Protein AF-A0AAW5UEV3-F1 (afdb_monomer)

Secondary structure (DSSP, 8-state):
--EEEETTEEEEEEEETTEEEE-HHHHHHHH-SS-HHHHHHHHT--HHHHHHHT-

Structure (mmCIF, N/CA/C/O backbone):
data_AF-A0AAW5UEV3-F1
#
_entry.id   AF-A0AAW5UEV3-F1
#
loop_
_atom_site.group_PDB
_atom_site.id
_atom_site.type_symbol
_atom_site.label_atom_id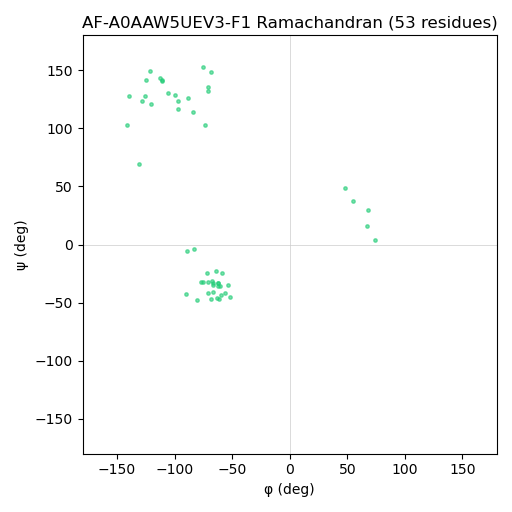
_atom_site.label_alt_id
_atom_site.label_comp_id
_atom_site.label_asym_id
_atom_site.label_entity_id
_atom_site.label_seq_id
_atom_site.pdbx_PDB_ins_code
_atom_site.Cartn_x
_atom_site.Cartn_y
_atom_site.Cartn_z
_atom_site.occupancy
_atom_site.B_iso_or_equiv
_atom_site.auth_seq_id
_atom_site.auth_comp_id
_atom_site.auth_asym_id
_atom_site.auth_atom_id
_atom_site.pdbx_PDB_model_num
ATOM 1 N N . MET A 1 1 ? -1.669 7.451 16.414 1.00 59.31 1 MET A N 1
ATOM 2 C CA . MET A 1 1 ? -1.561 6.574 15.226 1.00 59.31 1 MET A CA 1
ATOM 3 C C . MET A 1 1 ? -1.151 5.203 15.713 1.00 59.31 1 MET A C 1
ATOM 5 O O . MET A 1 1 ? -0.079 5.093 16.302 1.00 59.31 1 MET A O 1
ATOM 9 N N . ALA A 1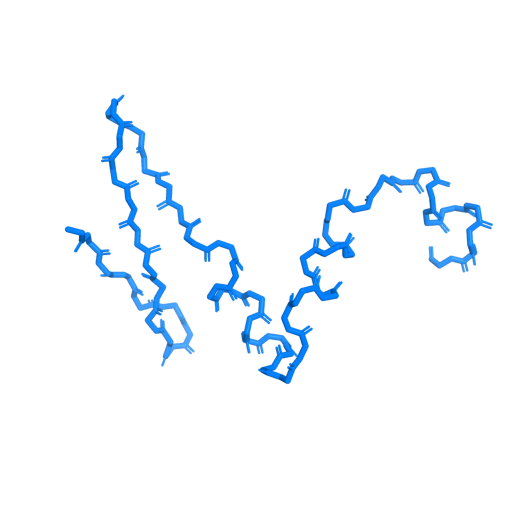 2 ? -2.006 4.200 15.541 1.00 71.94 2 ALA A N 1
ATOM 10 C CA . ALA A 1 2 ? -1.634 2.833 15.864 1.00 71.94 2 ALA A CA 1
ATOM 11 C C . ALA A 1 2 ? -0.699 2.285 14.766 1.00 71.94 2 ALA A C 1
ATOM 13 O O . ALA A 1 2 ? -0.652 2.776 13.634 1.00 71.94 2 ALA A O 1
ATOM 14 N N . LYS A 1 3 ? 0.150 1.337 15.148 1.00 74.44 3 LYS A N 1
ATOM 15 C CA . LYS A 1 3 ? 1.094 0.661 14.260 1.00 74.44 3 LYS A CA 1
ATOM 16 C C . LYS A 1 3 ? 0.836 -0.825 14.416 1.00 74.44 3 LYS A C 1
ATOM 18 O O . LYS A 1 3 ? 0.828 -1.313 15.542 1.00 74.44 3 LYS A O 1
ATOM 23 N N . ILE A 1 4 ? 0.632 -1.521 13.307 1.00 83.94 4 ILE A N 1
ATOM 24 C CA . ILE A 1 4 ? 0.488 -2.977 13.306 1.00 83.94 4 ILE A CA 1
ATOM 25 C C . ILE A 1 4 ? 1.690 -3.590 12.598 1.00 83.94 4 ILE A C 1
ATOM 27 O O . ILE A 1 4 ? 2.204 -3.027 11.628 1.00 83.94 4 ILE A O 1
ATOM 31 N N . ILE A 1 5 ? 2.157 -4.732 13.093 1.00 80.31 5 ILE A N 1
ATOM 32 C CA . ILE A 1 5 ? 3.252 -5.471 12.469 1.00 80.31 5 ILE A CA 1
ATOM 33 C C . ILE A 1 5 ? 2.630 -6.562 1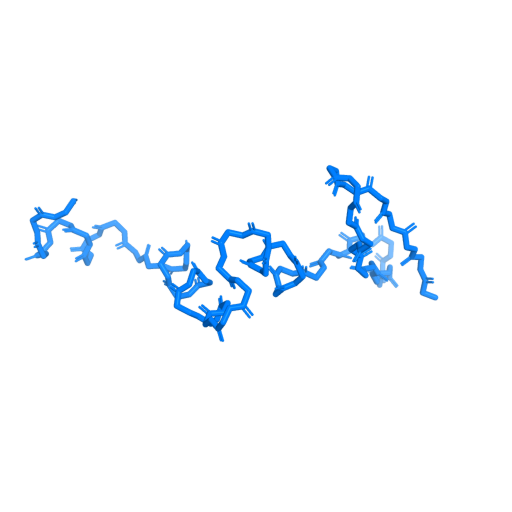1.606 1.00 80.31 5 ILE A C 1
ATOM 35 O O . ILE A 1 5 ? 1.970 -7.464 12.112 1.00 80.31 5 ILE A O 1
ATOM 39 N N . VAL A 1 6 ? 2.848 -6.481 10.298 1.00 75.44 6 VAL A N 1
ATOM 40 C CA . VAL A 1 6 ? 2.398 -7.488 9.333 1.00 75.44 6 VAL A CA 1
ATOM 41 C C . VAL A 1 6 ? 3.631 -8.021 8.623 1.00 75.44 6 VAL A C 1
ATOM 43 O O . VAL A 1 6 ? 4.364 -7.250 8.012 1.00 75.44 6 VAL A O 1
ATOM 46 N N . ARG A 1 7 ? 3.882 -9.335 8.711 1.00 78.44 7 ARG A N 1
ATOM 47 C CA . ARG A 1 7 ? 5.040 -10.001 8.074 1.00 78.44 7 ARG A CA 1
ATOM 48 C C . ARG A 1 7 ? 6.370 -9.269 8.326 1.00 78.44 7 ARG A C 1
ATOM 50 O O . ARG A 1 7 ? 7.132 -9.016 7.399 1.00 78.44 7 ARG A O 1
ATOM 57 N N . ASN A 1 8 ? 6.624 -8.923 9.589 1.00 78.06 8 ASN A N 1
ATOM 58 C CA . ASN A 1 8 ? 7.836 -8.232 10.042 1.00 78.06 8 ASN A CA 1
ATOM 59 C C . ASN A 1 8 ? 7.998 -6.779 9.553 1.00 78.06 8 ASN A C 1
ATOM 61 O O . ASN A 1 8 ? 9.083 -6.213 9.640 1.00 78.06 8 ASN A O 1
ATOM 65 N N . GLN A 1 9 ? 6.925 -6.162 9.054 1.00 78.25 9 GLN A N 1
ATOM 66 C CA . GLN A 1 9 ? 6.925 -4.786 8.571 1.00 78.25 9 GLN A CA 1
ATOM 67 C C . GLN A 1 9 ? 5.862 -3.957 9.280 1.00 78.25 9 GLN A C 1
ATOM 69 O O . GLN A 1 9 ? 4.765 -4.428 9.583 1.00 78.25 9 GLN A O 1
ATOM 74 N N . THR A 1 10 ? 6.210 -2.705 9.567 1.00 81.88 10 THR A N 1
ATOM 75 C CA . THR A 1 10 ? 5.328 -1.785 10.286 1.00 81.88 10 THR A CA 1
ATOM 76 C C . THR A 1 10 ? 4.371 -1.128 9.303 1.00 81.88 10 THR A C 1
ATOM 78 O O . THR A 1 10 ? 4.795 -0.336 8.463 1.00 81.88 10 THR A O 1
ATOM 81 N N . ILE A 1 11 ? 3.081 -1.421 9.437 1.00 85.19 11 ILE A N 1
ATOM 82 C CA . ILE A 1 11 ? 2.020 -0.779 8.663 1.00 85.19 11 ILE A CA 1
ATOM 83 C C . ILE A 1 11 ? 1.383 0.303 9.525 1.00 85.19 11 ILE A C 1
ATOM 85 O O . ILE A 1 11 ? 0.989 0.066 10.673 1.00 85.19 11 ILE A O 1
ATOM 89 N N . LYS A 1 12 ? 1.293 1.513 8.972 1.00 86.12 12 LYS A N 1
ATOM 90 C CA . LYS A 1 12 ? 0.599 2.618 9.632 1.00 86.12 12 LYS A CA 1
ATOM 91 C C . LYS A 1 12 ? -0.902 2.370 9.612 1.00 86.12 12 LYS A C 1
ATOM 93 O O . LYS A 1 12 ? -1.454 2.024 8.565 1.00 86.12 12 LYS A O 1
ATOM 98 N N . THR A 1 13 ? -1.553 2.612 10.745 1.00 87.00 13 THR A N 1
ATOM 99 C CA . THR A 1 13 ? -3.009 2.596 10.835 1.00 87.00 13 THR A CA 1
ATOM 100 C C . THR A 1 13 ? -3.550 3.936 11.318 1.00 87.00 13 THR A C 1
ATOM 102 O O . THR A 1 13 ? -2.895 4.697 12.044 1.00 87.00 13 THR A O 1
ATOM 105 N N . LEU A 1 14 ? -4.754 4.246 10.855 1.00 88.12 14 LEU A N 1
ATOM 106 C CA . LEU A 1 14 ? -5.508 5.437 11.207 1.00 88.12 14 LEU A CA 1
ATOM 107 C C . LEU A 1 14 ? -6.892 4.983 11.644 1.00 88.12 14 LEU A C 1
ATOM 109 O O . LEU A 1 14 ? -7.590 4.358 10.861 1.00 88.12 14 LEU A O 1
ATOM 113 N N . THR A 1 15 ? -7.305 5.342 12.848 1.00 89.00 15 THR A N 1
ATOM 114 C CA . THR A 1 15 ? -8.692 5.160 13.272 1.00 89.00 15 THR A CA 1
ATOM 115 C C 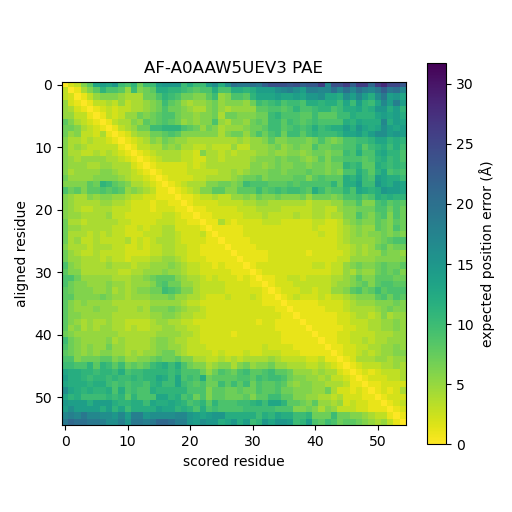. THR A 1 15 ? -9.410 6.483 13.066 1.00 89.00 15 THR A C 1
ATOM 117 O O . THR A 1 15 ? -8.964 7.516 13.574 1.00 89.00 15 THR A O 1
ATOM 120 N N . LYS A 1 16 ? -10.491 6.473 12.290 1.00 89.62 16 LYS A N 1
ATOM 121 C CA . LYS A 1 16 ? -11.318 7.649 12.029 1.00 89.62 16 LYS A CA 1
ATOM 122 C C . LYS A 1 16 ? -12.787 7.240 12.047 1.00 89.62 16 LYS A C 1
ATOM 124 O O . LYS A 1 16 ? -13.156 6.283 11.377 1.00 89.62 16 LYS A O 1
ATOM 129 N N . ASP A 1 17 ? -13.594 7.948 12.837 1.00 90.19 17 ASP A N 1
ATOM 130 C CA . ASP A 1 17 ? -15.038 7.699 12.975 1.00 90.19 17 ASP A CA 1
ATOM 131 C C . ASP A 1 17 ? -15.373 6.247 13.383 1.00 90.19 17 ASP A C 1
ATOM 133 O O . ASP A 1 17 ? -16.328 5.647 12.901 1.00 90.19 17 ASP A O 1
ATOM 137 N N . GLY A 1 18 ? -14.546 5.647 14.250 1.00 89.56 18 GLY A N 1
ATOM 138 C CA . GLY A 1 18 ? -14.699 4.250 14.682 1.00 89.56 18 GLY A CA 1
ATOM 139 C C . GLY A 1 18 ? -14.303 3.206 13.631 1.00 89.56 18 GLY A C 1
ATOM 140 O O . GLY A 1 18 ? -14.446 2.013 13.880 1.00 89.56 18 GLY A O 1
ATOM 141 N N . VAL A 1 19 ? -13.789 3.639 12.477 1.00 89.50 19 VAL A N 1
ATOM 142 C CA . VAL A 1 19 ? -13.308 2.771 11.400 1.00 89.50 19 VAL A CA 1
ATOM 143 C C . VAL A 1 19 ? -11.784 2.779 11.373 1.00 89.50 19 VAL A C 1
ATOM 145 O O . VAL A 1 19 ? -11.150 3.838 11.356 1.00 89.50 19 VAL A O 1
ATOM 148 N N . ASP A 1 20 ? -11.190 1.590 11.341 1.00 87.75 20 ASP A N 1
ATOM 149 C CA . ASP A 1 20 ? -9.750 1.409 11.197 1.00 87.75 20 ASP A CA 1
AT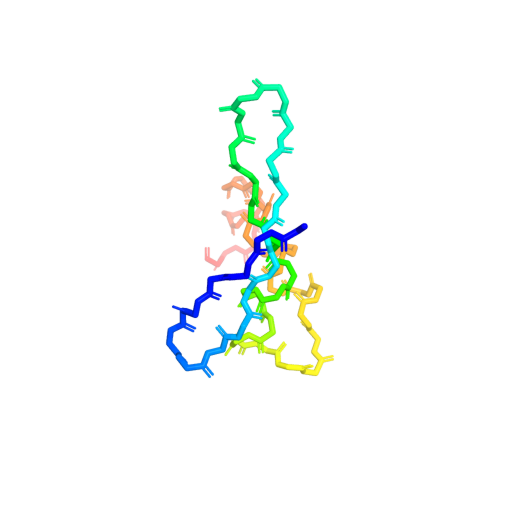OM 150 C C . ASP A 1 20 ? -9.339 1.346 9.724 1.00 87.75 20 ASP A C 1
ATOM 152 O O . ASP A 1 20 ? -9.811 0.525 8.939 1.00 87.75 20 ASP A O 1
ATOM 156 N N . TYR A 1 21 ? -8.395 2.205 9.362 1.00 88.75 21 TYR A N 1
ATOM 157 C CA . TYR A 1 21 ? -7.789 2.292 8.045 1.00 88.75 21 TYR A CA 1
ATOM 158 C C . TYR A 1 21 ? -6.339 1.827 8.116 1.00 88.75 21 TYR A C 1
ATOM 160 O O . TYR A 1 21 ? -5.597 2.168 9.041 1.00 88.75 21 TYR A O 1
ATOM 168 N N . ILE A 1 22 ? -5.911 1.098 7.090 1.00 89.75 22 ILE A N 1
ATOM 169 C CA . ILE A 1 22 ? -4.534 0.629 6.925 1.00 89.75 22 ILE A CA 1
ATOM 170 C C . ILE A 1 22 ? -3.866 1.349 5.753 1.00 89.75 22 ILE A C 1
ATOM 172 O O . ILE A 1 22 ? -4.482 1.600 4.716 1.00 89.75 22 ILE A O 1
ATOM 176 N N . CYS A 1 23 ? -2.584 1.677 5.899 1.00 89.00 23 CYS A N 1
ATOM 177 C CA . CYS A 1 23 ? -1.810 2.313 4.838 1.00 89.00 23 CYS A CA 1
ATOM 178 C C . CYS A 1 23 ? -1.476 1.310 3.721 1.00 89.00 23 CYS A C 1
ATOM 180 O O . CYS A 1 23 ? -0.549 0.507 3.844 1.00 89.00 23 CYS A O 1
ATOM 182 N N . ILE A 1 24 ? -2.197 1.385 2.599 1.00 89.69 24 ILE A N 1
ATOM 183 C CA . ILE A 1 24 ? -1.997 0.487 1.451 1.00 89.69 24 ILE A CA 1
ATOM 184 C C . ILE A 1 24 ? -0.599 0.610 0.830 1.00 89.69 24 ILE A C 1
ATOM 186 O O . ILE A 1 24 ? -0.029 -0.386 0.390 1.00 89.69 24 ILE A O 1
ATOM 190 N N . THR A 1 25 ? 0.003 1.802 0.846 1.00 90.44 25 THR A N 1
ATOM 191 C CA . THR A 1 25 ? 1.353 2.029 0.304 1.00 90.44 25 THR A CA 1
ATOM 192 C C . THR A 1 25 ? 2.423 1.297 1.112 1.00 90.44 25 THR A C 1
ATOM 194 O O . THR A 1 25 ? 3.409 0.828 0.544 1.00 90.44 25 THR A O 1
ATOM 197 N N . ASP A 1 26 ? 2.231 1.154 2.426 1.00 89.12 26 ASP A N 1
ATOM 198 C CA . ASP A 1 26 ? 3.157 0.390 3.267 1.00 89.12 26 ASP A CA 1
ATOM 199 C C . ASP A 1 26 ? 3.047 -1.115 2.979 1.00 89.12 26 ASP A C 1
ATOM 201 O O . ASP A 1 26 ? 4.057 -1.815 2.987 1.00 89.12 26 ASP A O 1
ATOM 205 N N . ILE A 1 27 ? 1.854 -1.597 2.616 1.00 90.25 27 ILE A N 1
ATOM 206 C CA . ILE A 1 27 ? 1.644 -2.979 2.159 1.00 90.25 27 ILE A CA 1
ATOM 207 C C . ILE A 1 27 ? 2.257 -3.178 0.765 1.00 90.25 27 ILE A C 1
ATOM 209 O O . ILE A 1 27 ? 2.923 -4.178 0.511 1.00 90.25 27 ILE A O 1
ATOM 213 N N . ALA A 1 28 ? 2.090 -2.213 -0.139 1.00 92.38 28 ALA A N 1
ATOM 214 C CA . ALA A 1 28 ? 2.653 -2.268 -1.485 1.00 92.38 28 ALA A CA 1
ATOM 215 C C . ALA A 1 28 ? 4.189 -2.319 -1.486 1.00 92.38 28 ALA A C 1
ATOM 217 O O . ALA A 1 28 ? 4.778 -3.059 -2.278 1.00 92.38 28 ALA A O 1
ATOM 218 N N . ARG A 1 29 ? 4.838 -1.621 -0.541 1.00 91.06 29 ARG A N 1
ATOM 219 C CA . ARG A 1 29 ? 6.294 -1.687 -0.326 1.00 91.06 29 ARG A CA 1
ATOM 220 C C . ARG A 1 29 ? 6.805 -3.094 -0.010 1.00 91.06 29 ARG A C 1
ATOM 222 O O . ARG A 1 29 ? 7.960 -3.380 -0.299 1.00 91.06 29 ARG A O 1
ATOM 229 N N . LEU A 1 30 ? 5.963 -3.981 0.529 1.00 88.50 30 LEU A N 1
ATOM 230 C CA . LEU A 1 30 ? 6.320 -5.390 0.754 1.00 88.50 30 LEU A CA 1
ATOM 231 C C . LEU A 1 30 ? 6.500 -6.161 -0.549 1.00 88.50 30 LEU A C 1
ATOM 233 O O . LEU A 1 30 ? 7.268 -7.115 -0.602 1.00 88.50 30 LEU A O 1
ATOM 237 N N . LYS A 1 31 ? 5.746 -5.781 -1.583 1.00 89.00 31 LYS A N 1
ATOM 238 C CA . LYS A 1 31 ? 5.767 -6.453 -2.880 1.00 89.00 31 LYS A CA 1
ATOM 239 C C . LYS A 1 31 ? 6.804 -5.835 -3.809 1.00 89.00 31 LYS A C 1
ATOM 241 O O . LYS A 1 31 ? 7.498 -6.570 -4.501 1.00 89.00 31 LYS A O 1
ATOM 246 N N . ASN A 1 32 ? 6.890 -4.506 -3.827 1.00 91.06 32 ASN A N 1
ATOM 247 C CA . ASN A 1 32 ? 7.894 -3.770 -4.583 1.00 91.06 32 ASN A CA 1
ATOM 248 C C . ASN A 1 32 ? 8.365 -2.556 -3.762 1.00 91.06 32 ASN A C 1
ATOM 250 O O . ASN A 1 32 ? 7.641 -1.559 -3.685 1.00 91.06 32 ASN A O 1
ATOM 254 N N . PRO A 1 33 ? 9.555 -2.620 -3.139 1.00 89.81 33 PRO A N 1
ATOM 255 C CA . PRO A 1 33 ? 10.073 -1.510 -2.349 1.00 89.81 33 PRO A CA 1
ATOM 256 C C . PRO A 1 33 ? 10.520 -0.319 -3.210 1.00 89.81 33 PRO A C 1
ATOM 258 O O . PRO A 1 33 ? 10.522 0.803 -2.709 1.00 89.81 33 PRO A O 1
ATOM 261 N N . VAL A 1 34 ? 10.874 -0.546 -4.483 1.00 92.88 34 VAL A N 1
ATOM 262 C CA . VAL A 1 34 ? 11.384 0.487 -5.403 1.00 92.88 34 VAL A CA 1
ATOM 263 C C . VAL A 1 34 ? 10.234 1.311 -5.982 1.00 92.88 34 VAL A C 1
ATOM 265 O O . VAL A 1 34 ? 10.265 2.535 -5.935 1.00 92.88 34 VAL A O 1
ATOM 268 N N . GLU A 1 35 ? 9.185 0.643 -6.467 1.00 92.19 35 GLU A N 1
ATOM 269 C CA . GLU A 1 35 ? 8.023 1.277 -7.106 1.00 92.19 35 GLU A CA 1
ATOM 270 C C . GLU A 1 35 ? 6.702 0.739 -6.506 1.00 92.19 35 GLU A C 1
ATOM 272 O O . GLU A 1 35 ? 5.932 0.035 -7.170 1.00 92.19 35 GLU A O 1
ATOM 277 N N . PRO A 1 36 ? 6.378 1.065 -5.237 1.00 92.06 36 PRO A N 1
ATOM 278 C CA . PRO A 1 36 ? 5.143 0.605 -4.594 1.00 92.06 36 PRO A CA 1
ATOM 279 C C . PRO A 1 36 ? 3.885 1.158 -5.280 1.00 92.06 36 PRO A C 1
ATOM 281 O O . PRO A 1 36 ? 2.811 0.564 -5.193 1.00 92.06 36 PRO A O 1
ATOM 284 N N . LYS A 1 37 ? 4.007 2.283 -5.996 1.00 91.75 37 LYS A N 1
ATOM 285 C CA . LYS A 1 37 ? 2.903 2.912 -6.730 1.00 91.75 37 LYS A CA 1
ATOM 286 C C . LYS A 1 37 ? 2.323 1.993 -7.806 1.00 91.75 37 LYS A C 1
ATOM 288 O O . LYS A 1 37 ? 1.113 1.996 -7.999 1.00 91.75 37 LYS A O 1
ATOM 293 N N . ASP A 1 38 ? 3.147 1.190 -8.477 1.00 92.62 38 ASP A N 1
ATOM 294 C CA . ASP A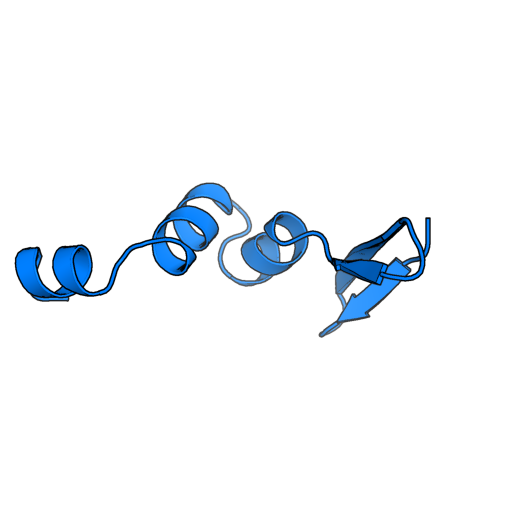 1 38 ? 2.677 0.327 -9.566 1.00 92.62 38 ASP A CA 1
ATOM 295 C C . ASP A 1 38 ? 1.947 -0.905 -9.037 1.00 92.62 38 ASP A C 1
ATOM 297 O O . ASP A 1 38 ? 0.951 -1.331 -9.618 1.00 92.62 38 ASP A O 1
ATOM 301 N N . VAL A 1 39 ? 2.352 -1.400 -7.865 1.00 93.31 39 VAL A N 1
ATOM 302 C CA . VAL A 1 39 ? 1.610 -2.437 -7.138 1.00 93.31 39 VAL A CA 1
ATOM 303 C C . VAL A 1 39 ? 0.215 -1.930 -6.762 1.00 93.31 39 VAL A C 1
ATOM 305 O O . VAL A 1 39 ? -0.772 -2.613 -7.029 1.00 93.31 39 VAL A O 1
ATOM 308 N N . VAL A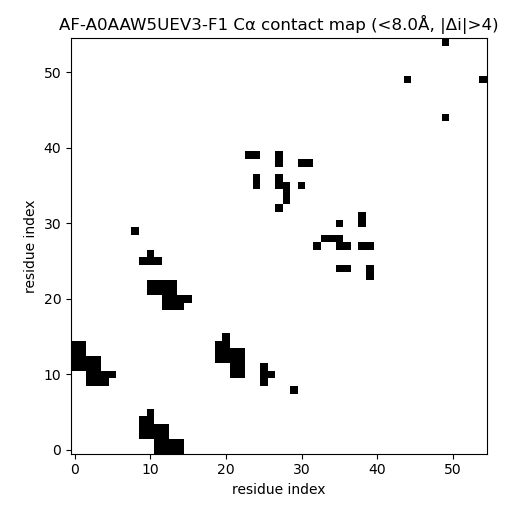 1 40 ? 0.116 -0.714 -6.210 1.00 93.38 40 VAL A N 1
ATOM 309 C CA . VAL A 1 40 ? -1.182 -0.106 -5.870 1.00 93.38 40 VAL A CA 1
ATOM 310 C C . VAL A 1 40 ? -2.032 0.117 -7.122 1.00 93.38 40 VAL A C 1
ATOM 312 O O . VAL A 1 40 ? -3.203 -0.253 -7.123 1.00 93.38 40 VAL A O 1
ATOM 315 N N . LYS A 1 41 ? -1.459 0.659 -8.208 1.00 91.44 41 LYS A N 1
ATOM 316 C CA . LYS A 1 41 ? -2.171 0.819 -9.490 1.00 91.44 41 LYS A CA 1
ATOM 317 C C . LYS A 1 41 ? -2.727 -0.508 -9.996 1.00 91.44 41 LYS A C 1
ATOM 319 O O . LYS A 1 41 ? -3.85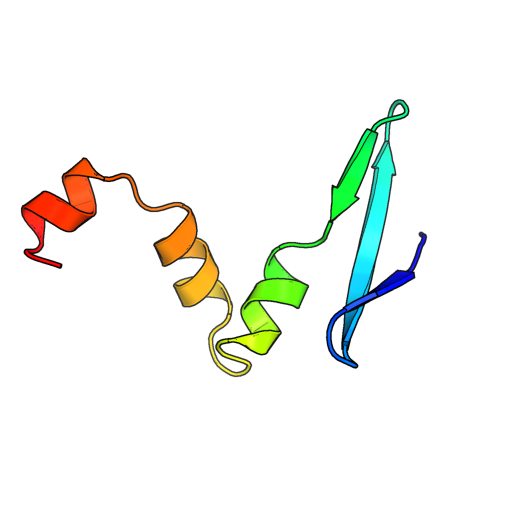4 -0.540 -10.472 1.00 91.44 41 LYS A O 1
ATOM 324 N N . ASN A 1 42 ? -1.954 -1.589 -9.887 1.00 89.81 42 ASN A N 1
ATOM 325 C CA . ASN A 1 42 ? -2.393 -2.909 -10.318 1.00 89.81 42 ASN A CA 1
ATOM 326 C C . ASN A 1 42 ? -3.543 -3.447 -9.453 1.00 89.81 42 ASN A C 1
ATOM 328 O O . ASN A 1 42 ? -4.492 -4.000 -9.992 1.00 89.81 42 ASN A O 1
ATOM 332 N N . TRP A 1 43 ? -3.505 -3.249 -8.132 1.00 91.12 43 TRP A N 1
ATOM 333 C CA . TRP A 1 43 ? -4.606 -3.644 -7.240 1.00 91.12 43 TRP A CA 1
A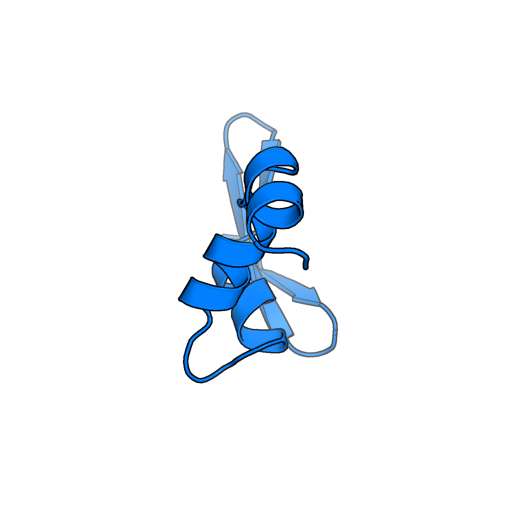TOM 334 C C . TRP A 1 43 ? -5.892 -2.850 -7.471 1.00 91.12 43 TRP A C 1
ATOM 336 O O . TRP A 1 43 ? -6.980 -3.399 -7.332 1.00 91.12 43 TRP A O 1
ATOM 346 N N . LEU A 1 44 ? -5.769 -1.567 -7.820 1.00 90.94 44 LEU A N 1
ATOM 347 C CA . LEU A 1 44 ? -6.906 -0.694 -8.120 1.00 90.94 44 LEU A CA 1
ATOM 348 C C . LEU A 1 44 ? -7.412 -0.835 -9.564 1.00 90.94 44 LEU A C 1
ATOM 350 O O . LEU A 1 44 ? -8.395 -0.192 -9.932 1.00 90.94 44 LEU A O 1
ATOM 354 N N . ARG A 1 45 ? -6.747 -1.639 -10.400 1.00 89.19 45 ARG A N 1
ATOM 355 C CA . ARG A 1 45 ? -7.124 -1.813 -11.802 1.00 89.19 45 ARG A CA 1
ATOM 356 C C . ARG A 1 45 ? -8.426 -2.609 -11.904 1.00 89.19 45 ARG A C 1
ATOM 358 O O . ARG A 1 45 ? -8.583 -3.665 -11.296 1.00 89.19 45 ARG A O 1
ATOM 365 N N . SER A 1 46 ? -9.360 -2.114 -12.712 1.00 88.62 46 SER A N 1
ATOM 366 C CA . SER A 1 46 ? -10.617 -2.809 -12.992 1.00 88.62 46 SER A CA 1
ATOM 367 C C . SER A 1 46 ? -10.383 -4.084 -13.806 1.00 88.62 46 SER A C 1
ATOM 369 O O . SER A 1 46 ? -9.500 -4.121 -14.665 1.00 88.62 46 SER A O 1
ATOM 371 N N . LYS A 1 47 ? -11.225 -5.104 -13.590 1.00 83.62 47 LYS A N 1
ATOM 372 C CA . LYS A 1 47 ? -11.175 -6.385 -14.322 1.00 83.62 47 LYS A CA 1
ATOM 373 C C . LYS A 1 47 ? -11.177 -6.193 -15.841 1.00 83.62 47 LYS A C 1
ATOM 375 O O . LYS A 1 47 ? -10.284 -6.700 -16.504 1.00 83.62 47 LYS A O 1
ATOM 380 N N . ASN A 1 48 ? -12.052 -5.323 -16.349 1.00 85.94 48 ASN A N 1
ATOM 381 C CA . ASN A 1 48 ? -12.139 -4.995 -17.775 1.00 85.94 48 ASN A CA 1
ATOM 382 C C . ASN A 1 48 ? -10.795 -4.540 -18.374 1.00 85.94 48 ASN A C 1
ATOM 384 O O . ASN A 1 48 ? -10.501 -4.813 -19.531 1.00 85.94 48 ASN A O 1
ATOM 388 N N . THR A 1 49 ? -9.967 -3.826 -17.603 1.00 83.25 49 THR A N 1
ATOM 389 C CA . THR A 1 49 ? -8.649 -3.371 -18.066 1.00 83.25 49 THR A CA 1
ATOM 390 C C . THR A 1 49 ? -7.633 -4.511 -18.106 1.00 83.25 49 THR A C 1
ATOM 392 O O . THR A 1 49 ? -6.742 -4.484 -18.946 1.00 83.25 49 THR A O 1
ATOM 395 N N . LEU A 1 50 ? -7.740 -5.495 -17.210 1.00 82.19 50 LEU A N 1
ATOM 396 C CA . LEU A 1 50 ? -6.908 -6.703 -17.252 1.00 82.19 50 LEU A CA 1
ATOM 397 C C . LEU A 1 50 ? -7.276 -7.552 -18.471 1.00 82.19 50 LEU A C 1
ATOM 399 O O . LEU A 1 50 ? -6.399 -7.887 -19.262 1.00 82.19 50 LEU A O 1
ATOM 403 N N . GLU A 1 51 ? -8.577 -7.758 -18.687 1.00 81.50 51 GLU A N 1
ATOM 404 C CA . GLU A 1 51 ? -9.113 -8.486 -19.842 1.00 81.50 51 GLU A CA 1
ATOM 405 C C . GLU A 1 51 ? -8.719 -7.825 -21.170 1.00 81.50 51 GLU A C 1
ATOM 407 O O . GLU A 1 51 ? -8.271 -8.507 -22.087 1.00 81.50 51 GLU A O 1
ATOM 412 N N . TYR A 1 52 ? -8.795 -6.492 -21.261 1.00 85.62 52 TYR A N 1
ATOM 413 C CA . TYR A 1 52 ? -8.352 -5.747 -22.445 1.00 85.62 52 TYR A CA 1
ATOM 414 C C . TYR A 1 52 ? -6.851 -5.907 -22.737 1.00 85.62 52 TYR A C 1
ATOM 416 O O . TYR A 1 52 ? -6.439 -5.888 -23.894 1.00 85.62 52 TYR A O 1
ATOM 424 N N . LEU A 1 53 ? -6.020 -6.049 -21.700 1.00 83.44 53 LEU A N 1
ATOM 425 C CA . LEU A 1 53 ? -4.569 -6.208 -21.841 1.00 83.44 53 LEU A CA 1
ATOM 426 C C . LEU A 1 53 ? -4.126 -7.671 -21.987 1.00 83.44 53 LEU A C 1
ATOM 428 O O . LEU A 1 53 ? -2.942 -7.904 -22.219 1.00 83.44 53 LEU A O 1
ATOM 432 N N . GLY A 1 54 ? -5.045 -8.633 -21.857 1.00 77.38 54 GLY A N 1
ATOM 433 C CA . GLY A 1 54 ? -4.743 -10.064 -21.925 1.00 77.38 54 GLY A CA 1
ATOM 434 C C . GLY A 1 54 ? -3.901 -10.583 -20.753 1.00 77.38 54 GLY A C 1
ATOM 435 O O . GLY A 1 54 ? -3.110 -11.506 -20.951 1.00 77.38 54 GLY A O 1
ATOM 436 N N . LEU A 1 55 ? -4.028 -9.967 -19.569 1.00 69.81 55 LEU A N 1
ATOM 437 C CA . LEU A 1 55 ? -3.321 -10.330 -18.328 1.00 69.81 55 LEU A CA 1
ATOM 438 C C . LEU A 1 55 ? -4.205 -11.106 -17.349 1.00 69.81 55 LEU A C 1
ATOM 440 O O . LEU A 1 55 ? -5.410 -10.779 -17.260 1.00 69.81 55 LEU A O 1
#

pLDDT: mean 86.09, std 6.72, range [59.31, 93.38]

Mean predicted aligned error: 5.93 Å

Sequence (55 aa):
MAKIIVRNQTIKTLTKDGVDYICITDIARLKNPVEPKDVVKNWLRSKNTLEYLGL

Organism: NCBI:txid165179

Solvent-accessible surface area (backbone atoms only — not comparable to full-atom values): 3410 Å² total; per-residue (Å²): 123,57,74,47,78,56,96,92,37,78,29,52,32,46,77,54,96,93,41,82,43,71,42,62,63,54,56,21,35,75,79,31,72,90,55,24,66,58,52,48,52,58,72,72,50,56,67,70,61,34,61,75,69,75,100

Radius of gyration: 14.03 Å; Cα contacts (8 Å, |Δi|>4): 56; chains: 1; bounding box: 26×18×38 Å

Foldseek 3Di:
DDWDQDPNFTWDWDQDPNDIDTDQLSVLCVVPVPCSVVVVVVVPDDPVVCVVVVD